Protein AF-A0A2V6H288-F1 (afdb_monomer_lite)

Radius of gyration: 24.72 Å; chains: 1; bounding box: 32×51×75 Å

Foldseek 3Di:
DKDWDFDPPPWTKIWIFDQDPPQGTQKIWIWTAGPVRHTPDIDIDGNPDRPDPDPDPDPDDDDDDFQKDWFKDLDDPDDGDQEAEQARFKIKIKIWGPAADAFKKKKKWKFFQDQDPVDDHRHTPDMDIDTARDRGRIDIDMDGADPSGDRFHKMKIFMDINNHTRDMDIHTYHD

Structure (mmCIF, N/CA/C/O backbone):
data_AF-A0A2V6H288-F1
#
_entry.id   AF-A0A2V6H288-F1
#
loop_
_atom_site.group_PDB
_atom_site.id
_atom_site.type_symbol
_atom_site.label_atom_id
_atom_site.label_alt_id
_atom_site.label_comp_id
_atom_site.label_asym_id
_atom_site.label_entity_id
_atom_site.label_seq_id
_atom_site.pdbx_PDB_ins_code
_atom_site.Cartn_x
_atom_site.Cartn_y
_atom_site.Cartn_z
_atom_site.occupancy
_atom_site.B_iso_or_equiv
_atom_site.auth_seq_id
_atom_site.auth_comp_id
_atom_site.auth_asym_id
_atom_site.auth_atom_id
_atom_site.pdbx_PDB_model_num
ATOM 1 N N . PHE A 1 1 ? -12.570 24.394 28.058 1.00 75.12 1 PHE A N 1
ATOM 2 C CA . PHE A 1 1 ? -12.377 23.487 29.213 1.00 75.12 1 PHE A CA 1
ATOM 3 C C . PHE A 1 1 ? -10.942 23.608 29.731 1.00 75.12 1 PHE A C 1
ATOM 5 O O . PHE A 1 1 ? -10.100 24.113 28.999 1.00 75.12 1 PHE A O 1
ATOM 12 N N . ARG A 1 2 ? -10.658 23.218 30.983 1.00 86.81 2 ARG A N 1
ATOM 13 C CA . ARG A 1 2 ? -9.331 23.342 31.622 1.00 86.81 2 ARG A CA 1
ATOM 14 C C . ARG A 1 2 ? -8.745 21.958 31.883 1.00 86.81 2 ARG A C 1
ATOM 16 O O . ARG A 1 2 ? -9.450 21.101 32.406 1.00 86.81 2 ARG A O 1
ATOM 23 N N . ILE A 1 3 ? -7.472 21.770 31.555 1.00 80.88 3 ILE A N 1
ATOM 24 C CA . ILE A 1 3 ? -6.685 20.597 31.946 1.00 80.88 3 ILE A CA 1
ATOM 25 C C . ILE A 1 3 ? -5.606 21.059 32.920 1.00 80.88 3 ILE A C 1
ATOM 27 O O . ILE A 1 3 ? -4.924 22.048 32.651 1.00 80.88 3 ILE A O 1
ATOM 31 N N . ARG A 1 4 ? -5.456 20.336 34.032 1.00 87.62 4 ARG A N 1
ATOM 32 C CA . ARG A 1 4 ? -4.372 20.535 34.994 1.00 87.62 4 ARG A CA 1
ATOM 33 C C . ARG A 1 4 ? -3.451 19.323 34.983 1.00 87.62 4 ARG A C 1
ATOM 35 O O . ARG A 1 4 ? -3.918 18.206 35.185 1.00 87.62 4 ARG A O 1
ATOM 42 N N . GLY A 1 5 ? -2.168 19.555 34.746 1.00 84.06 5 GLY A N 1
ATOM 43 C CA . GLY A 1 5 ? -1.100 18.581 34.941 1.00 84.06 5 GLY A CA 1
ATOM 44 C C . GLY A 1 5 ? -0.279 18.946 36.171 1.00 84.06 5 GLY A C 1
ATOM 45 O O . GLY A 1 5 ? 0.023 20.119 36.387 1.00 84.06 5 GLY A O 1
ATOM 46 N N . GLU A 1 6 ? 0.089 17.951 36.970 1.00 88.75 6 GLU A N 1
ATOM 47 C CA . GLU A 1 6 ? 0.994 18.122 38.105 1.00 88.75 6 GLU A CA 1
ATOM 48 C C . GLU A 1 6 ? 2.172 17.156 37.953 1.00 88.75 6 GLU A C 1
ATOM 50 O O . GLU A 1 6 ? 1.989 15.976 37.659 1.00 88.75 6 GLU A O 1
ATOM 55 N N . GLN A 1 7 ? 3.384 17.668 38.144 1.00 78.12 7 GLN A N 1
ATOM 56 C CA . GLN A 1 7 ? 4.624 16.907 38.201 1.00 78.12 7 GLN A CA 1
ATOM 57 C C . GLN A 1 7 ? 5.272 17.182 39.556 1.00 78.12 7 GLN A C 1
ATOM 59 O O . GLN A 1 7 ? 5.401 18.330 39.964 1.00 78.12 7 GLN A O 1
ATOM 64 N N . THR A 1 8 ? 5.656 16.137 40.282 1.00 74.75 8 THR A N 1
ATOM 65 C CA . THR A 1 8 ? 6.182 16.257 41.654 1.00 74.75 8 THR A CA 1
ATOM 66 C C . THR A 1 8 ? 7.680 15.986 41.758 1.00 74.75 8 THR A C 1
ATOM 68 O O . THR A 1 8 ? 8.273 16.282 42.790 1.00 74.75 8 THR A O 1
ATOM 71 N N . THR A 1 9 ? 8.306 15.454 40.704 1.00 63.12 9 THR A N 1
ATOM 72 C CA . THR A 1 9 ? 9.745 15.160 40.646 1.00 63.12 9 THR A CA 1
ATOM 73 C C . THR A 1 9 ? 10.328 15.564 39.283 1.00 63.12 9 THR A C 1
ATOM 75 O O . THR A 1 9 ? 9.637 15.437 38.271 1.00 63.12 9 THR A O 1
ATOM 78 N N . PRO A 1 10 ? 11.571 16.083 39.209 1.00 55.62 10 PRO A N 1
ATOM 79 C CA . PRO A 1 10 ? 12.469 16.417 40.322 1.00 55.62 10 PRO A CA 1
ATOM 80 C C . PRO A 1 10 ? 12.095 17.709 41.080 1.00 55.62 10 PRO A C 1
ATOM 82 O O . PRO A 1 10 ? 12.519 17.860 42.217 1.00 55.62 10 PRO A O 1
ATOM 85 N N . ASN A 1 11 ? 11.267 18.592 40.506 1.00 68.31 11 ASN A N 1
ATOM 86 C CA . ASN A 1 11 ? 10.695 19.775 41.170 1.00 68.31 11 ASN A CA 1
ATOM 87 C C . ASN A 1 11 ? 9.167 19.756 41.053 1.00 68.31 11 ASN A C 1
ATOM 89 O O . ASN A 1 11 ? 8.630 19.187 40.097 1.00 68.31 11 ASN A O 1
ATOM 93 N N . ARG A 1 12 ? 8.467 20.395 42.000 1.00 77.12 12 ARG A N 1
ATOM 94 C CA . ARG A 1 12 ? 7.004 20.473 41.972 1.00 77.12 12 ARG A CA 1
ATOM 95 C C . ARG A 1 12 ? 6.571 21.504 40.935 1.00 77.12 12 ARG A C 1
ATOM 97 O O . ARG A 1 12 ? 6.828 22.693 41.075 1.00 77.12 12 ARG A O 1
ATOM 104 N N . MET A 1 13 ? 5.909 21.047 39.886 1.00 83.75 13 MET A N 1
ATOM 105 C CA . MET A 1 13 ? 5.455 21.857 38.766 1.00 83.75 13 MET A CA 1
ATOM 106 C C . MET A 1 13 ? 3.972 21.601 38.520 1.00 83.75 13 MET A C 1
ATOM 108 O O . MET A 1 13 ? 3.531 20.455 38.458 1.00 83.75 13 MET A O 1
ATOM 112 N N . THR A 1 14 ? 3.196 22.664 38.346 1.00 87.06 14 THR A N 1
ATOM 113 C CA . THR A 1 14 ? 1.798 22.574 37.915 1.00 87.06 14 THR A CA 1
ATOM 114 C C . THR A 1 14 ? 1.618 23.322 36.606 1.00 87.06 14 THR A C 1
ATOM 116 O O . THR A 1 14 ? 2.027 24.480 36.497 1.00 87.06 14 THR A O 1
ATOM 119 N N . ILE A 1 15 ? 0.983 22.674 35.635 1.00 85.81 15 ILE A N 1
ATOM 120 C CA . ILE A 1 15 ? 0.664 23.236 34.324 1.00 85.81 15 ILE A CA 1
ATOM 121 C C . ILE A 1 15 ? -0.853 23.280 34.199 1.00 85.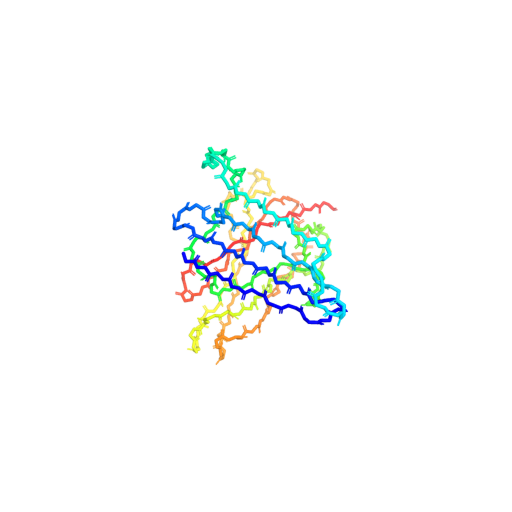81 15 ILE A C 1
ATOM 123 O O . ILE A 1 15 ? -1.515 22.242 34.162 1.00 85.81 15 ILE A O 1
ATOM 127 N N . ASP A 1 16 ? -1.406 24.481 34.125 1.00 86.69 16 ASP A N 1
ATOM 128 C CA . ASP A 1 16 ? -2.822 24.712 33.885 1.00 86.69 16 ASP A CA 1
ATOM 129 C C . ASP A 1 16 ? -3.025 25.232 32.465 1.00 86.69 16 ASP A C 1
ATOM 131 O O . ASP A 1 16 ? -2.483 26.266 32.081 1.00 86.69 16 ASP A O 1
ATOM 135 N N . ARG A 1 17 ? -3.832 24.518 31.681 1.00 88.38 17 ARG A N 1
ATOM 136 C CA . ARG A 1 17 ? -4.061 24.822 30.271 1.00 88.38 17 ARG A CA 1
ATOM 137 C C . ARG A 1 17 ? -5.544 24.976 29.985 1.00 88.38 17 ARG A C 1
ATOM 139 O O . ARG A 1 17 ? -6.334 24.058 30.221 1.00 88.38 17 ARG A O 1
ATOM 146 N N . TRP A 1 18 ? -5.927 26.135 29.463 1.00 86.81 18 TRP A N 1
ATOM 147 C CA . TRP A 1 18 ? -7.302 26.449 29.094 1.00 86.81 18 TRP A CA 1
ATOM 148 C C . TRP A 1 18 ? -7.484 26.323 27.591 1.00 86.81 18 TRP A C 1
ATOM 150 O O . TRP A 1 18 ? -6.697 26.853 26.809 1.00 86.81 18 TRP A O 1
ATOM 160 N N . PHE A 1 19 ? -8.563 25.649 27.210 1.00 83.38 19 PHE A N 1
ATOM 161 C CA . PHE A 1 19 ? -8.929 25.388 25.828 1.00 83.38 19 PHE A CA 1
ATOM 162 C C . PHE A 1 19 ? -10.255 26.047 25.466 1.00 83.38 19 PHE A C 1
ATOM 164 O O . PHE A 1 19 ? -11.239 25.903 26.205 1.00 83.38 19 PHE A O 1
ATOM 171 N N . ALA A 1 20 ? -10.300 26.678 24.296 1.00 76.81 20 ALA A N 1
ATOM 172 C CA . ALA A 1 20 ? -11.533 27.102 23.643 1.00 76.81 20 ALA A CA 1
ATOM 173 C C . ALA A 1 20 ? -11.815 26.208 22.417 1.00 76.81 20 ALA A C 1
ATOM 175 O O . ALA A 1 20 ? -10.891 25.929 21.642 1.00 76.81 20 ALA A O 1
ATOM 176 N N . PRO A 1 21 ? -13.062 25.732 22.227 1.00 62.72 21 PRO A N 1
ATOM 177 C CA . PRO A 1 21 ? -13.451 24.998 21.023 1.00 62.72 21 PRO A CA 1
ATOM 178 C C . PRO A 1 21 ? -13.101 25.780 19.750 1.00 62.72 21 PRO A C 1
ATOM 180 O O . PRO A 1 21 ? -13.308 26.987 19.693 1.00 62.72 21 PRO A O 1
ATOM 183 N N . GLY A 1 22 ? -12.540 25.103 18.746 1.00 66.69 22 GLY A N 1
ATOM 184 C CA . GLY A 1 22 ? -12.147 25.720 17.471 1.00 66.69 22 GLY A CA 1
ATOM 185 C C . GLY A 1 22 ? -10.847 26.539 17.488 1.00 66.69 22 GLY A C 1
ATOM 186 O O . GLY A 1 22 ? -10.321 26.820 16.418 1.00 66.69 22 GLY A O 1
ATOM 187 N N . VAL A 1 23 ? -10.291 26.870 18.661 1.00 73.88 23 VAL A N 1
ATOM 188 C CA . VAL A 1 23 ? -9.052 27.670 18.792 1.00 73.88 23 VAL A CA 1
ATOM 189 C C . VAL A 1 23 ? -7.896 26.849 19.371 1.00 73.88 23 VAL A C 1
ATOM 191 O O . VAL A 1 23 ? -6.751 27.000 18.955 1.00 73.88 23 VAL A O 1
ATOM 194 N N . GLY A 1 24 ? -8.178 25.938 20.307 1.00 80.31 24 GLY A N 1
ATOM 195 C CA . GLY A 1 24 ? -7.144 25.196 21.029 1.00 80.31 24 GLY A CA 1
ATOM 196 C C . GLY A 1 24 ? -6.755 25.907 22.321 1.00 80.31 24 GLY A C 1
ATOM 197 O O . GLY A 1 24 ? -7.638 26.332 23.065 1.00 80.31 24 GLY A O 1
ATOM 198 N N . ILE A 1 25 ? -5.459 25.983 22.629 1.00 78.38 25 ILE A N 1
ATOM 199 C CA . ILE A 1 25 ? -4.965 26.563 23.886 1.00 78.38 25 ILE A CA 1
ATOM 200 C C . ILE A 1 25 ? -5.096 28.083 23.822 1.00 78.38 25 ILE A C 1
ATOM 202 O O . ILE A 1 25 ? -4.474 28.723 22.983 1.00 78.38 25 ILE A O 1
ATOM 206 N N . VAL A 1 26 ? -5.877 28.653 24.733 1.00 83.25 26 VAL A N 1
ATOM 207 C CA . VAL A 1 26 ? -6.057 30.108 24.852 1.00 83.25 26 VAL A CA 1
ATOM 208 C C . VAL A 1 26 ? -5.280 30.698 26.024 1.00 83.25 26 VAL A C 1
ATOM 210 O O . VAL A 1 26 ? -5.034 31.899 26.065 1.00 83.25 26 VAL A O 1
ATOM 213 N N . LYS A 1 27 ? -4.885 29.855 26.982 1.00 85.31 27 LYS A N 1
ATOM 214 C CA . LYS A 1 27 ? -4.055 30.243 28.119 1.00 85.31 27 LYS A CA 1
ATOM 215 C C . LYS A 1 27 ? -3.279 29.046 28.648 1.00 85.31 27 LYS A C 1
ATOM 217 O O . LYS A 1 27 ? -3.824 27.943 28.734 1.00 85.31 27 LYS A O 1
ATOM 222 N N . ASP A 1 28 ? -2.037 29.287 29.034 1.00 84.19 28 ASP A N 1
ATOM 223 C CA . ASP A 1 28 ? -1.160 28.334 29.703 1.00 84.19 28 ASP A CA 1
ATOM 224 C C . ASP A 1 28 ? -0.509 29.019 30.906 1.00 84.19 28 ASP A C 1
ATOM 226 O O . ASP A 1 28 ? 0.086 30.089 30.781 1.00 84.19 28 ASP A O 1
ATOM 230 N N . VAL A 1 29 ? -0.663 28.427 32.087 1.00 87.88 29 VAL A N 1
ATOM 231 C CA . VAL A 1 29 ? -0.003 28.877 33.308 1.00 87.88 29 VAL A CA 1
ATOM 232 C C . VAL A 1 29 ? 0.848 27.736 33.828 1.00 87.88 29 VAL A C 1
ATOM 234 O O . VAL A 1 29 ? 0.339 26.735 34.329 1.00 87.88 29 VAL A O 1
ATOM 237 N N . THR A 1 30 ? 2.156 27.934 33.770 1.00 85.31 30 THR A N 1
ATOM 238 C CA . THR A 1 30 ? 3.144 27.023 34.329 1.00 85.31 30 THR A CA 1
ATOM 239 C C . THR A 1 30 ? 3.684 27.613 35.624 1.00 85.31 30 THR A C 1
ATOM 241 O O . THR A 1 30 ? 4.189 28.734 35.643 1.00 85.31 30 THR A O 1
ATOM 244 N N . THR A 1 31 ? 3.571 26.863 36.716 1.00 87.75 31 THR A N 1
ATOM 245 C CA . THR A 1 31 ? 4.064 27.247 38.045 1.00 87.75 31 THR A CA 1
ATOM 246 C C . THR A 1 31 ? 5.073 26.209 38.506 1.00 87.75 31 THR A C 1
ATOM 248 O O . THR A 1 31 ? 4.752 25.026 38.530 1.00 87.75 31 THR A O 1
ATOM 251 N N . MET A 1 32 ? 6.275 26.641 38.871 1.00 83.31 32 MET A N 1
ATOM 252 C CA . MET A 1 32 ? 7.319 25.804 39.454 1.00 83.31 32 MET A CA 1
ATOM 253 C C . MET A 1 32 ? 7.570 26.228 40.894 1.00 83.31 32 MET A C 1
ATOM 255 O O . MET A 1 32 ? 7.703 27.418 41.182 1.00 83.31 32 MET A O 1
ATOM 259 N N . GLN A 1 33 ? 7.660 25.245 41.776 1.00 81.94 33 GLN A N 1
ATOM 260 C CA . GLN A 1 33 ? 7.951 25.401 43.190 1.00 81.94 33 GLN A CA 1
ATOM 261 C C . GLN A 1 33 ? 9.191 24.585 43.559 1.00 81.94 33 GLN A C 1
ATOM 263 O O . GLN A 1 33 ? 9.466 23.543 42.954 1.00 81.94 33 GLN A O 1
ATOM 268 N N . ASP A 1 34 ? 9.939 25.068 44.545 1.00 75.69 34 ASP A N 1
ATOM 269 C CA . ASP A 1 34 ? 11.067 24.338 45.110 1.00 75.69 34 ASP A CA 1
ATOM 270 C C . ASP A 1 34 ? 10.601 23.191 46.026 1.00 75.69 34 ASP A C 1
ATOM 272 O O . ASP A 1 34 ? 9.405 22.951 46.220 1.00 75.69 34 ASP A O 1
ATOM 276 N N . ALA A 1 35 ? 11.556 22.462 46.607 1.00 69.81 35 ALA A N 1
ATOM 277 C CA . ALA A 1 35 ? 11.267 21.350 47.512 1.00 69.81 35 ALA A CA 1
ATOM 278 C C . ALA A 1 35 ? 10.540 21.769 48.810 1.00 69.81 35 ALA A C 1
ATOM 280 O O . ALA A 1 35 ? 9.946 20.917 49.469 1.00 69.81 35 ALA A O 1
ATOM 281 N N . LYS A 1 36 ? 10.575 23.056 49.183 1.00 76.06 36 LYS A N 1
ATOM 282 C CA . LYS A 1 36 ? 9.884 23.620 50.354 1.00 76.06 36 LYS A CA 1
ATOM 283 C C . LYS A 1 36 ? 8.478 24.126 50.013 1.00 76.06 36 LYS A C 1
ATOM 285 O O . LYS A 1 36 ? 7.688 24.370 50.920 1.00 76.06 36 LYS A O 1
ATOM 290 N N . GLY A 1 37 ? 8.142 24.205 48.723 1.00 69.56 37 GLY A N 1
ATOM 291 C CA . GLY A 1 37 ? 6.870 24.716 48.216 1.00 69.56 37 GLY A CA 1
ATOM 292 C C . GLY A 1 37 ? 6.903 26.202 47.855 1.00 69.56 37 GLY A C 1
ATOM 293 O O . GLY A 1 37 ? 5.867 26.739 47.450 1.00 69.56 37 GLY A O 1
ATOM 294 N N . ASP A 1 38 ? 8.065 26.851 47.952 1.00 78.44 38 ASP A N 1
ATOM 295 C CA . ASP A 1 38 ? 8.235 28.255 47.598 1.00 78.44 38 ASP A CA 1
ATOM 296 C C . ASP A 1 38 ? 8.208 28.422 46.076 1.00 78.44 38 ASP A C 1
ATOM 298 O O . ASP A 1 38 ? 8.705 27.585 45.319 1.00 78.44 38 ASP A O 1
ATOM 302 N N . LEU A 1 39 ? 7.584 29.504 45.605 1.00 82.06 39 LEU A N 1
ATOM 303 C CA . LEU A 1 39 ? 7.435 29.777 44.178 1.00 82.06 39 LEU A CA 1
ATOM 304 C C . LEU A 1 39 ? 8.793 30.129 43.557 1.00 82.06 39 LEU A C 1
ATOM 306 O O . LEU A 1 39 ? 9.324 31.207 43.803 1.00 82.06 39 LEU A O 1
ATOM 310 N N . LEU A 1 40 ? 9.304 29.262 42.683 1.00 82.44 40 LEU A N 1
ATOM 311 C CA . LEU A 1 40 ? 10.516 29.533 41.909 1.00 82.44 40 LEU A CA 1
ATOM 312 C C . LEU A 1 40 ? 10.215 30.373 40.674 1.00 82.44 40 LEU A C 1
ATOM 314 O O . LEU A 1 40 ? 10.914 31.337 40.375 1.00 82.44 40 LEU A O 1
ATOM 318 N N . GLN A 1 41 ? 9.184 29.987 39.924 1.00 76.31 41 GLN A N 1
ATOM 319 C CA . GLN A 1 41 ? 8.859 30.647 38.669 1.00 76.31 41 GLN A CA 1
ATOM 320 C C . GLN A 1 41 ? 7.392 30.448 38.318 1.00 76.31 41 GLN A C 1
ATOM 322 O O . GLN A 1 41 ? 6.849 29.350 38.440 1.00 76.31 41 GLN A O 1
ATOM 327 N N . ARG A 1 42 ? 6.759 31.506 37.814 1.00 86.38 42 ARG A N 1
ATOM 328 C CA . ARG A 1 42 ? 5.440 31.424 37.196 1.00 86.38 42 ARG A CA 1
ATOM 329 C C . ARG A 1 42 ? 5.482 32.066 35.821 1.00 86.38 42 ARG A C 1
ATOM 331 O O . ARG A 1 42 ? 5.807 33.242 35.699 1.00 86.38 42 ARG A O 1
ATOM 338 N N . ILE A 1 43 ? 5.130 31.293 34.805 1.00 79.69 43 ILE A N 1
ATOM 339 C CA . ILE A 1 43 ? 5.008 31.747 33.422 1.00 79.69 43 ILE A CA 1
ATOM 340 C C . ILE A 1 43 ? 3.525 31.694 33.065 1.00 79.69 43 ILE A C 1
ATOM 342 O O . ILE A 1 43 ? 2.891 30.651 33.217 1.00 79.69 43 ILE A O 1
ATOM 346 N N . SER A 1 44 ? 2.970 32.823 32.626 1.00 85.62 44 SER A N 1
ATOM 347 C CA . SER A 1 44 ? 1.598 32.918 32.123 1.00 85.62 44 SER A CA 1
ATOM 348 C C . SER A 1 44 ? 1.647 33.355 30.669 1.00 85.62 44 SER A C 1
ATOM 350 O O . SER A 1 44 ? 2.122 34.447 30.369 1.00 85.62 44 SER A O 1
ATOM 352 N N . LEU A 1 45 ? 1.159 32.499 29.783 1.00 72.81 45 LEU A N 1
ATOM 353 C CA . LEU A 1 45 ? 1.007 32.771 28.363 1.00 72.81 45 LEU A CA 1
ATOM 354 C C . LEU A 1 45 ? -0.485 32.861 28.071 1.00 72.81 45 LEU A C 1
ATOM 356 O O . LEU A 1 45 ? -1.231 31.921 28.343 1.00 72.81 45 LEU A O 1
ATOM 360 N N . GLU A 1 46 ? -0.923 33.992 27.535 1.00 84.44 46 GLU A N 1
ATOM 361 C CA . GLU A 1 46 ? -2.305 34.205 27.114 1.00 84.44 46 GLU A CA 1
ATOM 362 C C . GLU A 1 46 ? -2.331 34.500 25.622 1.00 84.44 46 GLU A C 1
ATOM 364 O O . GLU A 1 46 ? -1.462 35.190 25.090 1.00 84.44 46 GLU A O 1
ATOM 369 N N . LEU A 1 47 ? -3.322 33.937 24.943 1.00 74.12 47 LEU A N 1
ATOM 370 C CA . LEU A 1 47 ? -3.549 34.184 23.535 1.00 74.12 47 LEU A CA 1
ATOM 371 C C . LEU A 1 47 ? -4.196 35.565 23.379 1.00 74.12 47 LEU A C 1
ATOM 373 O O . LEU A 1 47 ? -5.405 35.709 23.546 1.00 74.12 47 LEU A O 1
ATOM 377 N N . THR A 1 48 ? -3.382 36.577 23.086 1.00 70.25 48 THR A N 1
ATOM 378 C CA . THR A 1 48 ? -3.826 37.975 22.966 1.00 70.25 48 THR A CA 1
ATOM 379 C C . THR A 1 48 ? -4.665 38.222 21.711 1.00 70.25 48 THR A C 1
ATOM 381 O O . THR A 1 48 ? -5.556 39.064 21.717 1.00 70.25 48 THR A O 1
ATOM 384 N N . GLU A 1 49 ? -4.418 37.457 20.646 1.00 66.75 49 GLU A N 1
ATOM 385 C CA . GLU A 1 49 ? -5.193 37.480 19.406 1.00 66.75 49 GLU A CA 1
ATOM 386 C C . GLU A 1 49 ? -5.443 36.047 18.934 1.00 66.75 49 GLU A C 1
ATOM 388 O O . GLU A 1 49 ? -4.541 35.207 18.977 1.00 66.75 49 GLU A O 1
ATOM 393 N N . VAL A 1 50 ? -6.662 35.755 18.465 1.00 56.94 50 VAL A N 1
ATOM 394 C CA . VAL A 1 50 ? -6.944 34.474 17.803 1.00 56.94 50 VAL A CA 1
ATOM 395 C C . VAL A 1 50 ? -5.988 34.352 16.613 1.00 56.94 50 VAL A C 1
ATOM 397 O O . VAL A 1 50 ? -5.938 35.288 15.808 1.00 56.94 50 VAL A O 1
ATOM 400 N N . PRO A 1 51 ? -5.231 33.245 16.472 1.00 53.22 51 PRO A N 1
ATOM 401 C CA . PRO A 1 51 ? -4.313 33.083 15.363 1.00 53.22 51 PRO A CA 1
ATOM 402 C C . PRO A 1 51 ? -5.103 33.259 14.077 1.00 53.22 51 PRO A C 1
ATOM 404 O O . PRO A 1 51 ? -6.058 32.521 13.821 1.00 53.22 51 PRO A O 1
ATOM 407 N N . LYS A 1 52 ? -4.723 34.255 13.275 1.00 50.91 52 LYS A N 1
ATOM 408 C CA . LYS A 1 52 ? -5.230 34.352 11.911 1.00 50.91 52 LYS A CA 1
ATOM 409 C C . LYS A 1 52 ? -4.884 33.021 11.239 1.00 50.91 52 LYS A C 1
ATOM 411 O O . LYS A 1 52 ? -3.742 32.578 11.396 1.00 50.91 52 LYS A O 1
ATOM 416 N N . PRO A 1 53 ? -5.830 32.352 10.561 1.00 44.22 53 PRO A N 1
ATOM 417 C CA . PRO A 1 53 ? -5.526 31.138 9.827 1.00 44.22 53 PRO A CA 1
ATOM 418 C C . PRO A 1 53 ? -4.520 31.495 8.733 1.00 44.22 53 PRO A C 1
ATOM 420 O O . PRO A 1 53 ? -4.881 31.955 7.657 1.00 44.22 53 PRO A O 1
ATOM 423 N N . VAL A 1 54 ? -3.235 31.339 9.038 1.00 44.69 54 VAL A N 1
ATOM 424 C CA . VAL A 1 54 ? -2.202 31.218 8.021 1.00 44.69 54 VAL A CA 1
ATOM 425 C C . VAL A 1 54 ? -2.514 29.898 7.341 1.00 44.69 54 VAL A C 1
ATOM 427 O O . VAL A 1 54 ? -2.670 28.890 8.040 1.00 44.69 54 VAL A O 1
ATOM 430 N N . GLU A 1 55 ? -2.677 29.907 6.019 1.00 42.75 55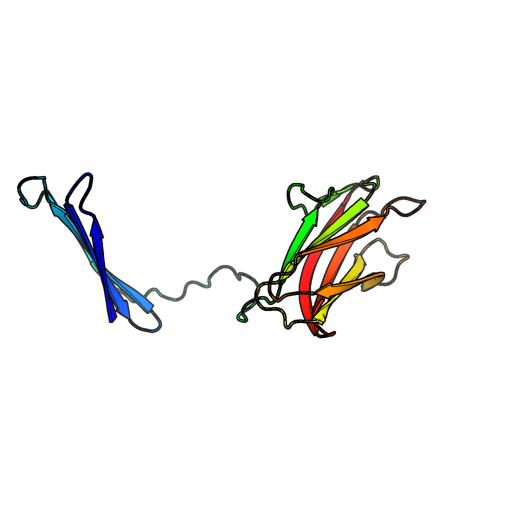 GLU A N 1
ATOM 431 C CA . GLU A 1 55 ? -2.833 28.680 5.245 1.00 42.75 55 GLU A CA 1
ATOM 432 C C . GLU A 1 55 ? -1.716 27.722 5.653 1.00 42.75 55 GLU A C 1
ATOM 434 O O . GLU A 1 55 ? -0.529 27.931 5.392 1.00 42.75 55 GLU A O 1
ATOM 439 N N . ARG A 1 56 ? -2.104 26.696 6.411 1.00 34.06 56 ARG A N 1
ATOM 440 C CA . ARG A 1 56 ? -1.226 25.592 6.759 1.00 34.06 56 ARG A CA 1
ATOM 441 C C . ARG A 1 56 ? -0.771 25.013 5.421 1.00 34.06 56 ARG A C 1
ATOM 443 O O . ARG A 1 56 ? -1.661 24.716 4.622 1.00 34.06 56 ARG A O 1
ATOM 450 N N . PRO A 1 57 ? 0.540 24.825 5.170 1.00 38.25 57 PRO A N 1
ATOM 451 C CA . PRO A 1 57 ? 0.972 24.128 3.966 1.00 38.25 57 PRO A CA 1
ATOM 452 C C . PRO A 1 57 ? 0.165 22.836 3.874 1.00 38.25 57 PRO A C 1
ATOM 454 O O . PRO A 1 57 ? 0.094 22.097 4.860 1.00 38.25 57 PRO A O 1
ATOM 457 N N . GLU A 1 58 ? -0.539 22.652 2.757 1.00 37.66 58 GLU A N 1
ATOM 458 C CA . GLU A 1 58 ? -1.545 21.609 2.591 1.00 37.66 58 GLU A CA 1
ATOM 459 C C . GLU A 1 58 ? -0.949 20.238 2.928 1.00 37.66 58 GLU A C 1
ATOM 461 O O . GLU A 1 58 ? -0.289 19.589 2.115 1.00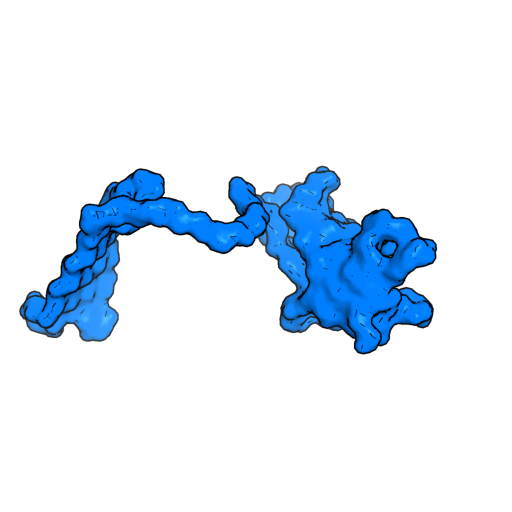 37.66 58 GLU A O 1
ATOM 466 N N . VAL A 1 59 ? -1.192 19.758 4.149 1.00 37.72 59 VAL A N 1
ATOM 467 C CA . VAL A 1 59 ? -1.007 18.348 4.466 1.00 37.72 59 VAL A CA 1
ATOM 468 C C . VAL A 1 59 ? -2.194 17.653 3.828 1.00 37.72 59 VAL A C 1
ATOM 470 O O . VAL A 1 59 ? -3.298 17.666 4.374 1.00 37.72 59 VAL A O 1
ATOM 473 N N . LYS A 1 60 ? -1.972 17.100 2.635 1.00 35.97 60 LYS A N 1
ATOM 474 C CA . LYS A 1 60 ? -2.954 16.295 1.913 1.00 35.97 60 LYS A CA 1
ATOM 475 C C . LYS A 1 60 ? -3.542 15.223 2.846 1.00 35.97 60 LYS A C 1
ATOM 477 O O . LYS A 1 60 ? -2.862 14.272 3.216 1.00 35.97 60 LYS A O 1
ATOM 482 N N . SER A 1 61 ? -4.807 15.446 3.216 1.00 43.00 61 SER A N 1
ATOM 483 C CA . SER A 1 61 ? -5.906 14.484 3.416 1.00 43.00 61 SER A CA 1
ATOM 484 C C . SER A 1 61 ? -5.632 13.176 4.185 1.00 43.00 61 SER A C 1
ATOM 486 O O . SER A 1 61 ? -4.964 12.281 3.679 1.00 43.00 61 SER A O 1
ATOM 488 N N . ASN A 1 62 ? -6.307 12.966 5.327 1.00 40.34 62 ASN A N 1
ATOM 489 C CA . ASN A 1 62 ? -7.626 12.299 5.346 1.00 40.34 62 ASN A CA 1
ATOM 490 C C . ASN A 1 62 ? -8.217 12.255 6.779 1.00 40.34 62 ASN A C 1
ATOM 492 O O . ASN A 1 62 ? -7.598 11.733 7.704 1.00 40.34 62 ASN A O 1
ATOM 496 N N . THR A 1 63 ? -9.429 12.783 6.958 1.00 42.97 63 THR A N 1
ATOM 497 C CA . THR A 1 63 ? -10.133 12.948 8.251 1.00 42.97 63 THR A CA 1
ATOM 498 C C . THR A 1 63 ? -11.054 11.754 8.557 1.00 42.97 63 THR A C 1
ATOM 500 O O . THR A 1 63 ? -12.187 11.910 9.001 1.00 42.97 63 THR A O 1
ATOM 503 N N . ALA A 1 64 ? -10.562 10.535 8.335 1.00 52.25 64 ALA A N 1
ATOM 504 C CA . ALA A 1 64 ? -11.159 9.295 8.827 1.00 52.25 64 ALA A CA 1
ATOM 505 C C . ALA A 1 64 ? -10.054 8.460 9.495 1.00 52.25 64 ALA A C 1
ATOM 507 O O . ALA A 1 64 ? -8.936 8.426 8.975 1.00 52.25 64 ALA A O 1
ATOM 508 N N . PRO A 1 65 ? -10.306 7.798 10.641 1.00 61.59 65 PRO A N 1
ATOM 509 C CA . PRO A 1 65 ? -9.309 6.913 11.235 1.00 61.59 65 PRO A CA 1
ATOM 510 C C . PRO A 1 65 ? -8.956 5.813 10.225 1.00 61.59 65 PRO A C 1
ATOM 512 O O . PRO A 1 65 ? -9.829 5.053 9.803 1.00 61.59 65 PRO A O 1
ATOM 515 N N . LYS A 1 66 ? -7.685 5.755 9.810 1.00 72.56 66 LYS A N 1
ATOM 516 C CA . LYS A 1 66 ? -7.218 4.803 8.797 1.00 72.56 66 LYS A CA 1
ATOM 517 C C . LYS A 1 66 ? -7.458 3.366 9.277 1.00 72.56 66 LYS A C 1
ATOM 519 O O . LYS A 1 66 ? -7.074 3.002 10.383 1.00 72.56 66 LYS A O 1
ATOM 524 N N . GLN A 1 67 ? -8.089 2.531 8.448 1.00 87.44 67 GLN A N 1
ATOM 525 C CA . GLN A 1 67 ? -8.304 1.111 8.780 1.00 87.44 67 GLN A CA 1
ATOM 526 C C . GLN A 1 67 ? -6.995 0.309 8.768 1.00 87.44 67 GLN A C 1
ATOM 528 O O . GLN A 1 67 ? -6.870 -0.688 9.487 1.00 87.44 67 GLN A O 1
ATOM 533 N N . LEU A 1 68 ? -6.023 0.770 7.975 1.00 90.75 68 LEU A N 1
ATOM 534 C CA . LEU A 1 68 ? -4.698 0.189 7.829 1.00 90.75 68 LEU A CA 1
ATOM 535 C C . LEU A 1 68 ? -3.613 1.237 8.095 1.00 90.75 68 LEU A C 1
ATOM 537 O O . LEU A 1 68 ? -3.728 2.386 7.677 1.00 90.75 68 LEU A O 1
ATOM 541 N N . ALA A 1 69 ? -2.523 0.810 8.724 1.00 92.38 69 ALA A N 1
ATOM 542 C CA . ALA A 1 69 ? -1.218 1.434 8.559 1.00 92.38 69 ALA A CA 1
ATOM 543 C C . ALA A 1 69 ? -0.447 0.656 7.488 1.00 92.38 69 ALA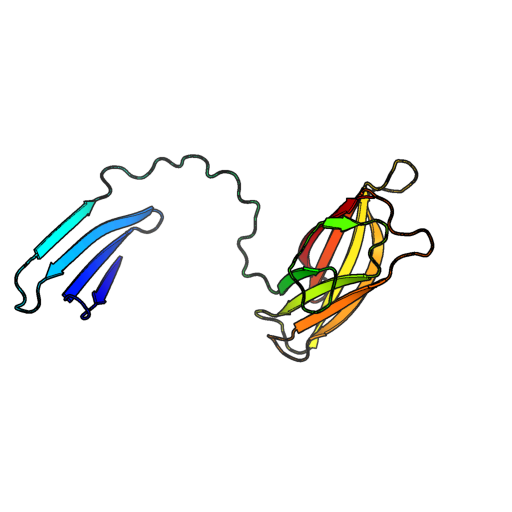 A C 1
ATOM 545 O O . ALA A 1 69 ? -0.333 -0.568 7.587 1.00 92.38 69 ALA A O 1
ATOM 546 N N . VAL A 1 70 ? 0.071 1.348 6.473 1.00 94.75 70 VAL A N 1
ATOM 547 C CA . VAL A 1 70 ? 0.726 0.724 5.314 1.00 94.75 70 VAL A CA 1
ATOM 548 C C . VAL A 1 70 ? 2.127 1.279 5.090 1.00 94.75 70 VAL A C 1
ATOM 550 O O . VAL A 1 70 ? 2.419 2.429 5.415 1.00 94.75 70 VAL A O 1
ATOM 553 N N . SER A 1 71 ? 3.021 0.450 4.555 1.00 96.19 71 SER A N 1
ATOM 554 C CA . SER A 1 71 ? 4.352 0.880 4.122 1.00 96.19 71 SER A CA 1
ATOM 555 C C . SER A 1 71 ? 4.936 -0.066 3.081 1.00 96.19 71 SER A C 1
ATOM 557 O O . SER A 1 71 ? 4.604 -1.250 3.058 1.00 96.19 71 SER A O 1
ATOM 559 N N . LEU A 1 72 ? 5.862 0.444 2.273 1.00 96.06 72 LEU A N 1
ATOM 560 C CA . LEU A 1 72 ? 6.640 -0.360 1.335 1.00 96.06 72 LEU A CA 1
ATOM 561 C C . LEU A 1 72 ? 8.060 -0.577 1.871 1.00 96.06 72 LEU A C 1
ATOM 563 O O . LEU A 1 72 ? 8.563 0.245 2.641 1.00 96.06 72 LEU A O 1
ATOM 567 N N . ALA A 1 73 ? 8.695 -1.690 1.511 1.00 94.31 73 ALA A N 1
ATOM 568 C CA . ALA A 1 73 ? 10.073 -1.996 1.892 1.00 94.31 73 ALA A CA 1
ATOM 569 C C . ALA A 1 73 ? 10.760 -2.939 0.897 1.00 94.31 73 ALA A C 1
ATOM 571 O O . ALA A 1 73 ? 10.105 -3.604 0.098 1.00 94.31 73 ALA A O 1
ATOM 572 N N . LYS A 1 74 ? 12.094 -2.994 0.975 1.00 93.88 74 LYS A N 1
ATOM 573 C CA . LYS A 1 74 ? 12.946 -3.916 0.197 1.00 93.88 74 LYS A CA 1
ATOM 574 C C . LYS A 1 74 ? 13.091 -5.290 0.850 1.00 93.88 74 LYS A C 1
ATOM 576 O O . LYS A 1 74 ? 13.609 -6.213 0.239 1.00 93.88 74 LYS A O 1
ATOM 581 N N . ASP A 1 75 ? 12.661 -5.405 2.100 1.00 88.25 75 ASP A N 1
ATOM 582 C CA . ASP A 1 75 ? 12.674 -6.640 2.861 1.00 88.25 75 ASP A CA 1
ATOM 583 C C . ASP A 1 75 ? 11.481 -6.666 3.830 1.00 88.25 75 ASP A C 1
ATOM 585 O O . ASP A 1 75 ? 10.862 -5.636 4.134 1.00 88.25 75 ASP A O 1
ATOM 589 N N . ARG A 1 76 ? 11.153 -7.858 4.332 1.00 81.88 76 ARG A N 1
ATOM 590 C CA . ARG A 1 76 ? 9.958 -8.094 5.150 1.00 81.88 76 ARG A CA 1
ATOM 591 C C . ARG A 1 76 ? 9.908 -7.251 6.431 1.00 81.88 76 ARG A C 1
ATOM 593 O O . ARG A 1 76 ? 8.820 -6.838 6.840 1.00 81.88 76 ARG A O 1
ATOM 600 N N . PHE A 1 77 ? 11.049 -6.977 7.062 1.00 83.50 77 PHE A N 1
ATOM 601 C CA . PHE A 1 77 ? 11.141 -6.332 8.383 1.00 83.50 77 PHE A CA 1
ATOM 602 C C . PHE A 1 77 ? 11.925 -5.011 8.369 1.00 83.50 77 PHE A C 1
ATOM 604 O O . PHE A 1 77 ? 12.201 -4.430 9.416 1.00 83.50 77 PHE A O 1
ATOM 611 N N . GLY A 1 78 ? 12.243 -4.517 7.180 1.00 83.62 78 GLY A N 1
ATOM 612 C CA . GLY A 1 78 ? 13.201 -3.454 6.963 1.00 83.62 78 GLY A CA 1
ATOM 613 C C . GLY A 1 78 ? 12.647 -2.073 7.188 1.00 83.62 78 GLY A C 1
ATOM 614 O O . GLY A 1 78 ? 11.470 -1.857 7.499 1.00 83.62 78 GLY A O 1
ATOM 615 N N . LYS A 1 79 ? 13.506 -1.087 6.956 1.00 93.56 79 LYS A N 1
ATOM 616 C CA . LYS A 1 79 ? 13.079 0.308 6.996 1.00 93.56 79 LYS A CA 1
ATOM 617 C C . LYS A 1 79 ? 12.075 0.575 5.866 1.00 93.56 79 LYS A C 1
ATOM 619 O O . LYS A 1 79 ? 12.332 0.173 4.729 1.00 93.56 79 LYS A O 1
ATOM 624 N N . PRO A 1 80 ? 10.943 1.245 6.159 1.00 95.19 80 PRO A N 1
ATOM 625 C CA . PRO A 1 80 ? 10.056 1.743 5.121 1.00 95.19 80 PRO A CA 1
ATOM 626 C C . PRO A 1 80 ? 10.820 2.567 4.082 1.00 95.19 80 PRO A C 1
ATOM 628 O O . PRO A 1 80 ? 11.662 3.391 4.438 1.00 95.19 80 PRO A O 1
ATOM 631 N N . THR A 1 81 ? 10.517 2.361 2.807 1.00 96.56 81 THR A N 1
ATOM 632 C CA . THR A 1 81 ? 11.057 3.167 1.714 1.00 96.56 81 THR A CA 1
ATOM 633 C C . THR A 1 81 ? 10.079 3.208 0.553 1.00 96.56 81 THR A C 1
ATOM 635 O O . THR A 1 81 ? 9.312 2.275 0.343 1.00 96.56 81 THR A O 1
ATOM 638 N N . THR A 1 82 ? 10.126 4.292 -0.206 1.00 97.31 82 THR A N 1
ATOM 639 C CA . THR A 1 82 ? 9.362 4.490 -1.441 1.00 97.31 82 THR A CA 1
ATOM 640 C C . THR A 1 82 ? 10.287 4.618 -2.650 1.00 97.31 82 THR A C 1
ATOM 642 O O . THR A 1 82 ? 9.851 5.043 -3.715 1.00 97.31 82 THR A O 1
ATOM 645 N N . SER A 1 83 ? 11.568 4.263 -2.501 1.00 97.25 83 SER A N 1
ATOM 646 C CA . SER A 1 83 ? 12.572 4.355 -3.562 1.00 97.25 83 SER A CA 1
ATOM 647 C C . SER A 1 83 ? 13.265 3.014 -3.778 1.00 97.25 83 SER A C 1
ATOM 649 O O . SER A 1 83 ? 13.981 2.493 -2.911 1.00 97.25 83 SER A O 1
ATOM 651 N N . PHE A 1 84 ? 13.067 2.473 -4.971 1.00 95.88 84 PHE A N 1
ATOM 652 C CA . PHE A 1 84 ? 13.516 1.153 -5.391 1.00 95.88 84 PHE A CA 1
ATOM 653 C C . PHE A 1 84 ? 14.429 1.279 -6.607 1.00 95.88 84 PHE A C 1
ATOM 655 O O . PHE A 1 84 ? 14.330 2.242 -7.358 1.00 95.88 84 PHE A O 1
ATOM 662 N N . ARG A 1 85 ? 15.351 0.330 -6.770 1.00 95.38 85 ARG A N 1
ATOM 663 C CA . ARG A 1 85 ? 16.183 0.223 -7.976 1.00 95.38 85 ARG A CA 1
ATOM 664 C C . ARG A 1 85 ? 15.579 -0.760 -8.971 1.00 95.38 85 ARG A C 1
ATOM 666 O O . ARG A 1 85 ? 14.893 -1.689 -8.535 1.00 95.38 85 ARG A O 1
ATOM 673 N N . SER A 1 86 ? 15.919 -0.619 -10.245 1.00 93.00 86 SER A N 1
ATOM 674 C CA . SER A 1 86 ? 15.531 -1.506 -11.348 1.00 93.00 86 SER A CA 1
ATOM 675 C C . SER A 1 86 ? 15.845 -2.980 -11.057 1.00 93.00 86 SER A C 1
ATOM 677 O O . SER A 1 86 ? 15.089 -3.886 -11.402 1.00 93.00 86 SER A O 1
ATOM 679 N N . ASN A 1 87 ? 16.927 -3.219 -10.311 1.00 93.75 87 ASN A N 1
ATOM 680 C CA . ASN A 1 87 ? 17.397 -4.545 -9.932 1.00 93.75 87 ASN A CA 1
ATOM 681 C C . ASN A 1 87 ? 16.883 -5.057 -8.574 1.00 93.75 87 ASN A C 1
ATOM 683 O O . ASN A 1 87 ? 17.290 -6.147 -8.164 1.00 93.75 87 ASN A O 1
ATOM 687 N N . THR A 1 88 ? 16.018 -4.307 -7.876 1.00 94.56 88 THR A N 1
ATOM 688 C CA . THR A 1 88 ? 15.463 -4.720 -6.573 1.00 94.56 88 THR A CA 1
ATOM 689 C C . THR A 1 88 ? 14.810 -6.100 -6.714 1.00 94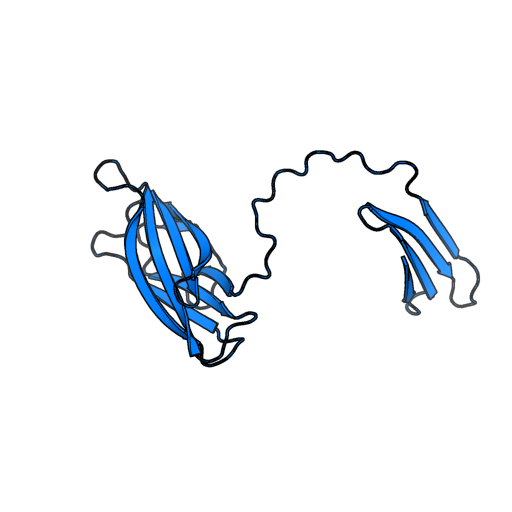.56 88 THR A C 1
ATOM 691 O O . THR A 1 88 ? 13.934 -6.241 -7.557 1.00 94.56 88 THR A O 1
ATOM 694 N N . PRO A 1 89 ? 15.182 -7.121 -5.924 1.00 94.25 89 PRO A N 1
ATOM 695 C CA . PRO A 1 89 ? 14.633 -8.467 -6.112 1.00 94.25 89 PRO A CA 1
ATOM 696 C C . PRO A 1 89 ? 13.130 -8.561 -5.834 1.00 94.25 89 PRO A C 1
ATOM 698 O O . PRO A 1 89 ? 12.405 -9.241 -6.551 1.00 94.25 89 PRO A O 1
ATOM 701 N N . GLU A 1 90 ? 12.665 -7.876 -4.790 1.00 93.12 90 GLU A N 1
ATOM 702 C CA . GLU A 1 90 ? 11.288 -7.955 -4.315 1.00 93.12 90 GLU A CA 1
ATOM 703 C C . GLU A 1 90 ? 10.859 -6.630 -3.680 1.00 93.12 90 GLU A C 1
ATOM 705 O O . GLU A 1 90 ? 11.651 -5.948 -3.019 1.00 93.12 90 GLU A O 1
ATOM 710 N N . ILE A 1 91 ? 9.582 -6.285 -3.840 1.00 92.94 91 ILE A N 1
ATOM 711 C CA . ILE A 1 91 ? 8.947 -5.147 -3.174 1.00 92.94 91 ILE A CA 1
ATOM 712 C C . ILE A 1 91 ? 7.887 -5.675 -2.209 1.00 92.94 91 ILE A C 1
ATOM 714 O O . ILE A 1 91 ? 6.947 -6.367 -2.600 1.00 92.94 91 ILE A O 1
ATOM 718 N N . TYR A 1 92 ? 8.025 -5.313 -0.936 1.00 94.69 92 TYR A N 1
ATOM 719 C CA . TYR A 1 92 ? 7.130 -5.736 0.136 1.00 94.69 92 TYR A CA 1
ATOM 720 C C . TYR A 1 92 ? 6.088 -4.657 0.428 1.00 94.69 92 TYR A C 1
ATOM 722 O O . TYR A 1 92 ? 6.427 -3.592 0.944 1.00 94.69 92 TYR A O 1
ATOM 730 N N . ALA A 1 93 ? 4.816 -4.955 0.172 1.00 94.12 93 ALA A N 1
ATOM 731 C CA . ALA A 1 93 ? 3.663 -4.141 0.544 1.00 94.12 93 ALA A CA 1
ATOM 732 C C . ALA A 1 93 ? 3.122 -4.577 1.912 1.00 94.12 93 ALA A C 1
ATOM 734 O O . ALA A 1 93 ? 2.366 -5.544 2.036 1.00 94.12 93 ALA A O 1
ATOM 735 N N . ARG A 1 94 ? 3.544 -3.875 2.965 1.00 95.94 94 ARG A N 1
ATOM 736 C CA . ARG A 1 94 ? 3.258 -4.224 4.362 1.00 95.94 94 ARG A CA 1
ATOM 737 C C . ARG A 1 94 ? 2.035 -3.482 4.864 1.00 95.94 94 ARG A C 1
ATOM 739 O O . ARG A 1 94 ? 1.891 -2.284 4.624 1.00 95.94 94 ARG A O 1
ATOM 746 N N . TRP A 1 95 ? 1.202 -4.182 5.622 1.00 95.06 95 TRP A N 1
ATOM 747 C CA . TRP A 1 95 ? -0.024 -3.641 6.191 1.00 95.06 95 TRP A CA 1
ATOM 748 C C . TRP A 1 95 ? -0.228 -4.116 7.631 1.00 95.06 95 TRP A C 1
ATOM 750 O O . TRP A 1 95 ? 0.121 -5.239 8.005 1.00 95.06 95 TRP A O 1
ATOM 760 N N . GLN A 1 96 ? -0.825 -3.248 8.439 1.00 93.75 96 GLN A N 1
ATOM 761 C CA . GLN A 1 96 ? -1.263 -3.539 9.797 1.00 93.75 96 GLN A CA 1
ATOM 762 C C . GLN A 1 96 ? -2.671 -2.984 10.003 1.00 93.75 96 GLN A C 1
ATOM 764 O O . GLN A 1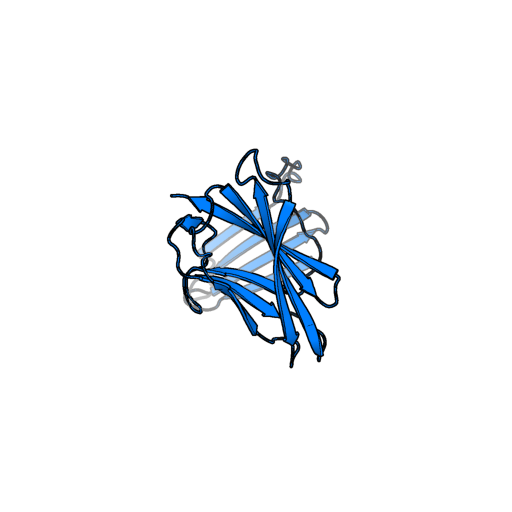 96 ? -2.907 -1.790 9.829 1.00 93.75 96 GLN A O 1
ATOM 769 N N . GLY A 1 97 ? -3.592 -3.852 10.408 1.00 90.50 97 GLY A N 1
ATOM 770 C CA . GLY A 1 97 ? -4.935 -3.478 10.821 1.00 90.50 97 GLY A CA 1
ATOM 771 C C . GLY A 1 97 ? -4.917 -2.603 12.068 1.00 90.50 97 GLY A C 1
ATOM 772 O O . GLY A 1 97 ? -4.173 -2.868 13.014 1.00 90.50 97 GLY A O 1
ATOM 773 N N . GLN A 1 98 ? -5.739 -1.557 12.063 1.00 86.69 98 GLN A N 1
ATOM 774 C CA . GLN A 1 98 ? -5.995 -0.735 13.248 1.00 86.69 98 GLN A CA 1
ATOM 775 C C . GLN A 1 98 ? -7.384 -0.999 13.834 1.00 86.69 98 GLN A C 1
ATOM 777 O O . GLN A 1 98 ? -7.566 -0.892 15.045 1.00 86.69 98 GLN A O 1
ATOM 782 N N . ARG A 1 99 ? -8.369 -1.315 12.979 1.00 83.81 99 ARG A N 1
ATOM 783 C CA . ARG A 1 99 ? -9.779 -1.564 13.340 1.00 83.81 99 ARG A CA 1
ATOM 784 C C . ARG A 1 99 ? -10.481 -2.458 12.313 1.00 83.81 99 ARG A C 1
ATOM 786 O O . ARG A 1 99 ? -11.605 -2.174 11.909 1.00 83.81 99 ARG A O 1
ATOM 793 N N . LEU A 1 100 ? -9.807 -3.503 11.834 1.00 87.62 100 LEU A N 1
ATOM 794 C CA . LEU A 1 100 ? -10.412 -4.396 10.844 1.00 87.62 100 LEU A CA 1
ATOM 795 C C . LEU A 1 100 ? -11.553 -5.203 11.473 1.00 87.62 100 LEU A C 1
ATOM 797 O O . LEU A 1 100 ? -11.498 -5.571 12.648 1.00 87.62 100 LEU A O 1
ATOM 801 N N . ARG A 1 101 ? -12.580 -5.524 10.687 1.00 88.88 101 ARG A N 1
ATOM 802 C CA . ARG A 1 101 ? -13.525 -6.570 11.092 1.00 88.88 101 ARG A CA 1
ATOM 803 C C . ARG A 1 101 ? -12.828 -7.931 11.057 1.00 88.88 101 ARG A C 1
ATOM 805 O O . ARG A 1 101 ? -11.906 -8.149 10.270 1.00 88.88 101 ARG A O 1
ATOM 812 N N . GLN A 1 102 ? -13.277 -8.863 11.889 1.00 88.38 102 GLN A N 1
ATOM 813 C CA . GLN A 1 102 ? -12.828 -10.248 11.779 1.00 88.38 102 GLN A CA 1
ATOM 814 C C . GLN A 1 102 ? -13.223 -10.800 10.403 1.00 88.38 102 GLN A C 1
ATOM 816 O O . GLN A 1 102 ? -14.366 -10.642 9.976 1.00 88.38 102 GLN A O 1
ATOM 821 N N . GLY A 1 103 ? -12.268 -11.400 9.693 1.00 86.12 103 GLY A N 1
ATOM 822 C CA . GLY A 1 103 ? -12.475 -11.885 8.331 1.00 86.12 103 GLY A CA 1
ATOM 823 C C . GLY A 1 103 ? -12.439 -10.797 7.250 1.00 86.12 103 GLY A C 1
ATOM 824 O O . GLY A 1 103 ? -12.818 -11.081 6.117 1.00 86.12 103 GLY A O 1
ATOM 825 N N . ALA A 1 104 ? -12.001 -9.567 7.560 1.00 91.38 104 ALA A N 1
ATOM 826 C CA . ALA A 1 104 ? -11.856 -8.511 6.554 1.00 91.38 104 ALA A CA 1
ATOM 827 C C . ALA A 1 104 ? -10.895 -8.941 5.437 1.00 91.38 104 ALA A C 1
ATOM 829 O O . ALA A 1 104 ? -9.808 -9.456 5.719 1.00 91.38 104 ALA A O 1
ATOM 830 N N . LYS A 1 105 ? -11.250 -8.690 4.173 1.00 94.69 105 LYS A N 1
ATOM 831 C CA . LYS A 1 105 ? -10.352 -8.952 3.042 1.00 94.69 105 LYS A CA 1
ATOM 832 C C . LYS A 1 105 ? -9.461 -7.741 2.803 1.00 94.69 105 LYS A C 1
ATOM 834 O O . LYS A 1 105 ? -9.951 -6.695 2.391 1.00 94.69 105 LYS A O 1
ATOM 839 N N . VAL A 1 106 ? -8.159 -7.898 3.010 1.00 93.38 106 VAL A N 1
ATOM 840 C CA . VAL A 1 106 ? -7.150 -6.895 2.656 1.00 93.38 106 VAL A CA 1
ATOM 841 C C . VAL A 1 106 ? -6.607 -7.223 1.269 1.00 93.38 106 VAL A C 1
ATOM 843 O O . VAL A 1 106 ? -6.253 -8.372 1.004 1.00 93.38 106 VAL A O 1
ATOM 846 N N . LYS A 1 107 ? -6.541 -6.236 0.376 1.00 96.00 107 LYS A N 1
ATOM 847 C CA . LYS A 1 107 ? -6.000 -6.382 -0.983 1.00 96.00 107 LYS A CA 1
ATOM 848 C C . LYS A 1 107 ? -5.005 -5.265 -1.275 1.00 96.00 107 LYS A C 1
ATOM 850 O O . LYS A 1 107 ? -5.262 -4.127 -0.897 1.00 96.00 107 LYS A O 1
ATOM 855 N N . ALA A 1 108 ? -3.909 -5.588 -1.946 1.00 91.12 108 ALA A N 1
ATOM 856 C CA . ALA A 1 108 ? -2.976 -4.627 -2.521 1.00 91.12 108 ALA A CA 1
ATOM 857 C C . ALA A 1 108 ? -3.003 -4.754 -4.049 1.00 91.12 108 ALA A C 1
ATOM 859 O O . ALA A 1 108 ? -3.066 -5.869 -4.565 1.00 91.12 108 ALA A O 1
ATOM 860 N N . VAL A 1 109 ? -2.975 -3.626 -4.753 1.00 94.06 109 VAL A N 1
ATOM 861 C CA . VAL A 1 109 ? -2.896 -3.556 -6.217 1.00 94.06 109 VAL A CA 1
ATOM 862 C C . VAL A 1 109 ? -1.710 -2.674 -6.581 1.00 94.06 109 VAL A C 1
ATOM 864 O O . VAL A 1 109 ? -1.659 -1.522 -6.157 1.00 94.06 109 VAL A O 1
ATOM 867 N N . TRP A 1 110 ? -0.759 -3.207 -7.342 1.00 91.38 110 TRP A N 1
ATOM 868 C CA . TRP A 1 110 ? 0.387 -2.454 -7.845 1.00 91.38 110 TRP A CA 1
ATOM 869 C C . TRP A 1 110 ? 0.050 -1.884 -9.210 1.00 91.38 110 TRP A C 1
ATOM 871 O O . TRP A 1 110 ? -0.448 -2.588 -10.089 1.00 91.38 110 TRP A O 1
ATOM 881 N N . ILE A 1 111 ? 0.327 -0.600 -9.374 1.00 89.88 111 ILE A N 1
ATOM 882 C CA . ILE A 1 111 ? -0.031 0.182 -10.547 1.00 89.88 111 ILE A CA 1
ATOM 883 C C . ILE A 1 111 ? 1.220 0.931 -10.996 1.00 89.88 111 ILE A C 1
ATOM 885 O O . ILE A 1 111 ? 1.874 1.594 -10.188 1.00 89.88 111 ILE A O 1
ATOM 889 N N . ALA A 1 112 ? 1.555 0.819 -12.274 1.00 86.06 112 ALA A N 1
ATOM 890 C CA . ALA A 1 112 ? 2.505 1.696 -12.935 1.00 86.06 112 ALA A CA 1
ATOM 891 C C . ALA A 1 112 ? 1.758 2.979 -13.320 1.00 86.06 112 ALA A C 1
ATOM 893 O O . ALA A 1 112 ? 0.889 2.953 -14.188 1.00 86.06 112 ALA A O 1
ATOM 894 N N . GLU A 1 113 ? 2.045 4.090 -12.635 1.00 84.38 113 GLU A N 1
ATOM 895 C CA . GLU A 1 113 ? 1.394 5.374 -12.929 1.00 84.38 113 GLU A CA 1
ATOM 896 C C . GLU A 1 113 ? 1.981 5.968 -14.216 1.00 84.38 113 GLU A C 1
ATOM 898 O O . GLU A 1 113 ? 1.242 6.423 -15.088 1.00 84.38 113 GLU A O 1
ATOM 903 N N . ASN A 1 114 ? 3.314 5.942 -14.337 1.00 86.44 114 ASN A N 1
ATOM 904 C CA . ASN A 1 114 ? 4.045 6.453 -15.492 1.00 86.44 114 ASN A CA 1
ATOM 905 C C . ASN A 1 114 ? 5.428 5.787 -15.601 1.00 86.44 114 ASN A C 1
ATOM 907 O O . ASN A 1 114 ? 6.304 6.049 -14.775 1.00 86.44 114 ASN A O 1
ATOM 911 N N . ILE A 1 115 ? 5.623 4.938 -16.614 1.00 83.19 115 ILE A N 1
ATOM 912 C CA . ILE A 1 115 ? 6.854 4.147 -16.817 1.00 83.19 115 ILE A CA 1
ATOM 913 C C . ILE A 1 115 ? 7.393 4.225 -18.258 1.00 83.19 115 ILE A C 1
ATOM 915 O O . ILE A 1 115 ? 8.156 3.361 -18.683 1.00 83.19 115 ILE A O 1
ATOM 919 N N . GLY A 1 116 ? 6.989 5.254 -19.009 1.00 77.62 116 GLY A N 1
ATOM 920 C CA . GLY A 1 116 ? 7.356 5.457 -20.415 1.00 77.62 116 GLY A CA 1
ATOM 921 C C . GLY A 1 116 ? 6.143 5.586 -21.339 1.00 77.62 116 GLY A C 1
ATOM 922 O O . GLY A 1 116 ? 5.026 5.243 -20.960 1.00 77.62 116 GLY A O 1
ATOM 923 N N . GLU A 1 117 ? 6.369 6.098 -22.551 1.00 75.19 117 GLU A N 1
ATOM 924 C CA . GLU A 1 117 ? 5.306 6.401 -23.528 1.00 75.19 117 GLU A CA 1
ATOM 925 C C . GLU A 1 117 ? 4.656 5.146 -24.135 1.00 75.19 117 GLU A C 1
ATOM 927 O O . GLU A 1 117 ? 3.509 5.201 -24.573 1.00 75.19 117 GLU A O 1
ATOM 932 N N . ASP A 1 118 ? 5.354 4.008 -24.106 1.00 78.31 118 ASP A N 1
ATOM 933 C CA . ASP A 1 118 ? 4.875 2.739 -24.671 1.00 78.31 118 ASP A CA 1
ATOM 934 C C . ASP A 1 118 ? 3.837 2.025 -23.785 1.00 78.31 118 ASP A C 1
ATOM 936 O O . ASP A 1 118 ? 3.213 1.050 -24.212 1.00 78.31 118 ASP A O 1
ATOM 940 N N . PHE A 1 119 ? 3.637 2.491 -22.547 1.00 73.44 119 PHE A N 1
ATOM 941 C CA . PHE A 1 119 ? 2.749 1.858 -21.575 1.00 73.44 119 PHE A CA 1
ATOM 942 C C . PHE A 1 119 ? 1.524 2.730 -21.276 1.00 73.44 119 PHE A C 1
ATOM 944 O O . PHE A 1 119 ? 1.647 3.949 -21.132 1.00 73.44 119 PHE A O 1
ATOM 951 N N . PRO A 1 120 ? 0.330 2.128 -21.113 1.00 77.75 120 PRO A N 1
ATOM 952 C CA . PRO A 1 120 ? -0.834 2.856 -20.628 1.00 77.75 120 PRO A CA 1
ATOM 953 C C . PRO A 1 120 ? -0.564 3.495 -19.261 1.00 77.75 120 PRO A C 1
ATOM 955 O O . PRO A 1 120 ? 0.053 2.878 -18.391 1.00 77.75 120 PRO A O 1
ATOM 958 N N . GLN A 1 121 ? -1.085 4.705 -19.048 1.00 78.69 121 GLN A N 1
ATOM 959 C CA . GLN A 1 121 ? -1.123 5.302 -17.712 1.00 78.69 121 GLN A CA 1
ATOM 960 C C . GLN A 1 121 ? -1.996 4.465 -16.771 1.00 78.69 121 GLN A C 1
ATOM 962 O O . GLN A 1 121 ? -2.978 3.857 -17.201 1.00 78.69 121 GLN A O 1
ATOM 967 N N . ASP A 1 122 ? -1.630 4.450 -15.487 1.00 80.19 122 ASP A N 1
ATOM 968 C CA . ASP A 1 122 ? -2.301 3.665 -14.442 1.00 80.19 122 ASP A CA 1
ATOM 969 C C . ASP A 1 122 ? -2.455 2.168 -14.803 1.00 80.19 122 ASP A C 1
ATOM 971 O O . ASP A 1 122 ? -3.446 1.510 -14.465 1.00 80.19 122 ASP A O 1
ATOM 975 N N . TYR A 1 123 ? -1.454 1.597 -15.482 1.00 80.56 123 TYR A N 1
ATOM 976 C CA . TYR A 1 123 ? -1.431 0.180 -15.834 1.00 80.56 123 TYR A CA 1
ATOM 977 C C . TYR A 1 123 ? -1.327 -0.697 -14.579 1.00 80.56 123 TYR A C 1
ATOM 979 O O . TYR A 1 123 ? -0.396 -0.567 -13.779 1.00 80.56 123 TYR A O 1
ATOM 987 N N . LYS A 1 124 ? -2.267 -1.634 -14.408 1.00 85.94 124 LYS A N 1
ATOM 988 C CA . LYS A 1 124 ? -2.221 -2.603 -13.307 1.00 85.94 124 LYS A CA 1
ATOM 989 C C . LYS A 1 124 ? -1.110 -3.622 -13.553 1.00 85.94 124 LYS A C 1
ATOM 991 O O . LYS A 1 124 ? -1.217 -4.437 -14.463 1.00 85.94 124 LYS A O 1
ATOM 996 N N . VAL A 1 125 ? -0.102 -3.615 -12.684 1.00 87.50 125 VAL A N 1
ATOM 997 C CA . VAL A 1 125 ? 1.013 -4.567 -12.706 1.00 87.50 125 VAL A CA 1
ATOM 998 C C . VAL A 1 125 ? 0.567 -5.914 -12.146 1.00 87.50 125 VAL A C 1
ATOM 1000 O O . VAL A 1 125 ? 0.696 -6.928 -12.821 1.00 87.50 125 VAL A O 1
ATOM 1003 N N . ASP A 1 126 ? 0.025 -5.922 -10.924 1.00 85.94 126 ASP A N 1
ATOM 1004 C CA . ASP A 1 126 ? -0.434 -7.141 -10.247 1.00 85.94 126 ASP A CA 1
ATOM 1005 C C . ASP A 1 126 ? -1.358 -6.813 -9.057 1.00 85.94 126 ASP A C 1
ATOM 1007 O O . ASP A 1 126 ? -1.493 -5.653 -8.650 1.00 85.94 126 ASP A O 1
ATOM 1011 N N . GLU A 1 127 ? -1.992 -7.826 -8.467 1.00 90.69 127 GLU A N 1
ATOM 1012 C CA . GLU A 1 127 ? -2.754 -7.718 -7.225 1.00 90.69 127 GLU A CA 1
ATOM 1013 C C . GLU A 1 127 ? -2.613 -8.949 -6.319 1.00 90.69 127 GLU A C 1
ATOM 1015 O O . GLU A 1 127 ? -2.533 -10.088 -6.765 1.00 90.69 127 GLU A O 1
ATOM 1020 N N . ALA A 1 128 ? -2.673 -8.729 -5.006 1.00 84.00 128 ALA A N 1
ATOM 1021 C CA . ALA A 1 128 ? -2.635 -9.793 -4.008 1.00 84.00 128 ALA A CA 1
ATOM 1022 C C . ALA A 1 128 ? -3.647 -9.529 -2.892 1.00 84.00 128 ALA A C 1
ATOM 1024 O O . ALA A 1 128 ? -3.949 -8.378 -2.570 1.00 84.00 128 ALA A O 1
ATOM 1025 N N . SER A 1 129 ? -4.183 -10.586 -2.274 1.00 90.75 129 SER A N 1
ATOM 1026 C CA . SER A 1 129 ? -5.142 -10.435 -1.175 1.00 90.75 129 SER A CA 1
ATOM 1027 C C . SER A 1 129 ? -4.984 -11.473 -0.069 1.00 90.75 129 SER A C 1
ATOM 1029 O O . SER A 1 129 ? -4.494 -12.576 -0.292 1.00 90.75 129 SER A O 1
ATOM 1031 N N . ALA A 1 130 ? -5.392 -11.094 1.140 1.00 87.75 130 ALA A N 1
ATOM 1032 C CA . ALA A 1 130 ? -5.381 -11.924 2.337 1.00 87.75 130 ALA A CA 1
ATOM 1033 C C . ALA A 1 130 ? -6.610 -11.626 3.201 1.00 87.75 130 ALA A C 1
ATOM 1035 O O . ALA A 1 130 ? -7.206 -10.551 3.122 1.00 87.75 130 ALA A O 1
ATOM 1036 N N . VAL A 1 131 ? -6.972 -12.578 4.056 1.00 91.75 131 VAL A N 1
ATOM 1037 C CA . VAL A 1 131 ? -8.053 -12.419 5.031 1.00 91.75 131 VAL A CA 1
ATOM 1038 C C . VAL A 1 131 ? -7.448 -12.120 6.400 1.00 91.75 131 VAL A C 1
ATOM 1040 O O . VAL A 1 131 ? -6.585 -12.853 6.883 1.00 91.75 131 VAL A O 1
ATOM 1043 N N . ALA A 1 132 ? -7.893 -11.039 7.035 1.00 87.88 132 ALA A N 1
ATOM 1044 C CA . ALA A 1 132 ? -7.490 -10.669 8.383 1.00 87.88 132 ALA A CA 1
ATOM 1045 C C . ALA A 1 132 ? -8.196 -11.561 9.413 1.00 87.88 132 ALA A C 1
ATOM 1047 O O . ALA A 1 132 ? -9.418 -11.518 9.562 1.00 87.88 132 ALA A O 1
ATOM 1048 N N . ALA A 1 133 ? -7.425 -12.352 10.159 1.00 82.38 133 ALA A N 1
ATOM 1049 C CA . ALA A 1 133 ? -7.961 -13.214 11.213 1.00 82.38 133 ALA A CA 1
ATOM 1050 C C . ALA A 1 133 ? -8.505 -12.417 12.414 1.00 82.38 133 ALA A C 1
ATOM 1052 O O . ALA A 1 133 ? -9.389 -12.884 13.125 1.00 82.38 133 ALA A O 1
ATOM 1053 N N . THR A 1 134 ? -7.977 -11.213 12.645 1.00 84.19 134 THR A N 1
ATOM 1054 C CA . THR A 1 134 ? -8.301 -10.333 13.778 1.00 84.19 134 THR A CA 1
ATOM 1055 C C . THR A 1 134 ? -8.268 -8.860 13.366 1.00 84.19 134 THR A C 1
ATOM 1057 O O . THR A 1 134 ? -7.683 -8.502 12.342 1.00 84.19 134 THR A O 1
ATOM 1060 N N . SER A 1 135 ? -8.814 -7.981 14.210 1.00 83.75 135 SER A N 1
ATOM 1061 C CA . SER A 1 135 ? -8.851 -6.530 13.969 1.00 83.75 135 SER A CA 1
ATOM 1062 C C . SER A 1 135 ? -7.482 -5.854 13.854 1.00 83.75 135 SER A C 1
ATOM 1064 O O . SER A 1 135 ? -7.361 -4.822 13.190 1.00 83.75 135 SER A O 1
ATOM 1066 N N . MET A 1 136 ? -6.459 -6.465 14.457 1.00 86.81 136 MET A N 1
ATOM 1067 C CA . MET A 1 136 ? -5.070 -5.995 14.500 1.00 86.81 136 MET A CA 1
ATOM 1068 C C . MET A 1 136 ? -4.127 -6.876 13.665 1.00 86.81 136 MET A C 1
ATOM 1070 O O . MET A 1 136 ? -2.914 -6.874 13.882 1.00 86.81 136 MET A O 1
ATOM 1074 N N . SER A 1 137 ? -4.672 -7.681 12.744 1.00 87.06 137 SER A N 1
ATOM 1075 C CA . SER A 1 137 ? -3.861 -8.533 11.869 1.00 87.06 137 SER A CA 1
ATOM 1076 C C . SER A 1 137 ? -2.835 -7.714 11.094 1.00 87.06 137 SER A C 1
ATOM 1078 O O . SER A 1 137 ? -3.077 -6.567 10.725 1.00 87.06 137 SER A O 1
ATOM 1080 N N . ARG A 1 138 ? -1.681 -8.320 10.839 1.00 92.69 138 ARG A N 1
ATOM 1081 C CA . ARG A 1 138 ? -0.588 -7.720 10.076 1.00 92.69 138 ARG A CA 1
ATOM 1082 C C . ARG A 1 138 ? -0.090 -8.705 9.039 1.00 92.69 138 ARG A C 1
ATOM 1084 O O . ARG A 1 138 ? -0.099 -9.912 9.281 1.00 92.69 138 ARG A O 1
ATOM 1091 N N . GLY A 1 139 ? 0.386 -8.184 7.923 1.00 89.50 139 GLY A N 1
ATOM 1092 C CA . GLY A 1 139 ? 0.881 -8.992 6.825 1.00 89.50 139 GLY A CA 1
ATOM 1093 C C . GLY A 1 139 ? 1.756 -8.194 5.876 1.00 89.50 139 GLY A C 1
ATOM 1094 O O . GLY A 1 139 ? 1.940 -6.984 6.017 1.00 89.50 139 GLY A O 1
ATOM 1095 N N . ALA A 1 140 ? 2.309 -8.906 4.907 1.00 91.94 140 ALA A N 1
ATOM 1096 C CA . ALA A 1 140 ? 2.996 -8.321 3.776 1.00 91.94 140 ALA A CA 1
ATOM 1097 C C . ALA A 1 140 ? 2.620 -9.117 2.533 1.00 91.94 140 ALA A C 1
ATOM 1099 O O . ALA A 1 140 ? 2.564 -10.346 2.590 1.00 91.94 140 ALA A O 1
ATOM 1100 N N . PHE A 1 141 ? 2.366 -8.411 1.443 1.00 93.12 141 PHE A N 1
ATOM 1101 C CA . PHE A 1 141 ? 2.347 -8.999 0.116 1.00 93.12 141 PHE A CA 1
ATOM 1102 C C . PHE A 1 141 ? 3.679 -8.705 -0.566 1.00 93.12 141 PHE A C 1
ATOM 1104 O O . PHE A 1 141 ? 4.263 -7.644 -0.334 1.00 93.12 141 PHE A O 1
ATOM 1111 N N . THR A 1 142 ? 4.148 -9.629 -1.391 1.00 89.50 142 THR A N 1
ATOM 1112 C CA . THR A 1 142 ? 5.438 -9.512 -2.068 1.00 89.50 142 THR A CA 1
ATOM 1113 C C . THR A 1 142 ? 5.203 -9.495 -3.565 1.00 89.50 142 THR A C 1
ATOM 1115 O O . THR A 1 142 ? 4.517 -10.376 -4.075 1.00 89.50 142 THR A O 1
ATOM 1118 N N . LEU A 1 143 ? 5.785 -8.511 -4.248 1.00 90.62 143 LEU A N 1
ATOM 1119 C CA . LEU A 1 143 ? 5.867 -8.484 -5.701 1.00 90.62 143 LEU A CA 1
ATOM 1120 C C . LEU A 1 143 ? 7.317 -8.752 -6.110 1.00 90.62 143 LEU A C 1
ATOM 1122 O O . LEU A 1 143 ? 8.218 -7.999 -5.730 1.00 90.62 143 LEU A O 1
ATOM 1126 N N . ALA A 1 144 ? 7.536 -9.848 -6.831 1.00 91.25 144 ALA A N 1
ATOM 1127 C CA . ALA A 1 144 ? 8.855 -10.238 -7.312 1.00 91.25 144 ALA A CA 1
ATOM 1128 C C . ALA A 1 144 ? 9.255 -9.426 -8.549 1.00 91.25 144 ALA A C 1
ATOM 1130 O O . ALA A 1 144 ? 8.400 -8.977 -9.313 1.00 91.25 144 ALA A O 1
ATOM 1131 N N . ARG A 1 145 ? 10.564 -9.250 -8.744 1.00 90.12 145 ARG A N 1
ATOM 1132 C CA . ARG A 1 145 ? 11.123 -8.579 -9.919 1.00 90.12 145 ARG A CA 1
ATOM 1133 C C . ARG A 1 145 ? 10.702 -9.301 -11.211 1.00 90.12 145 ARG A C 1
ATOM 1135 O O . ARG A 1 145 ? 10.906 -10.514 -11.288 1.00 90.12 145 ARG A O 1
ATOM 1142 N N . PRO A 1 146 ? 10.205 -8.578 -12.232 1.00 85.75 146 PRO A N 1
ATOM 1143 C CA . PRO A 1 146 ? 10.029 -9.122 -13.578 1.00 85.75 146 PRO A CA 1
ATOM 1144 C C . PRO A 1 146 ? 11.354 -9.613 -14.185 1.00 85.75 146 PRO A C 1
ATOM 1146 O O . PRO A 1 146 ? 12.434 -9.233 -13.721 1.00 85.75 146 PRO A O 1
ATOM 1149 N N . GLU A 1 147 ? 11.289 -10.432 -15.238 1.00 81.75 147 GLU A N 1
ATOM 1150 C CA . GLU A 1 147 ? 12.488 -10.962 -15.912 1.00 81.75 147 GLU A CA 1
ATOM 1151 C C . GLU A 1 147 ? 13.403 -9.839 -16.426 1.00 81.75 147 GLU A C 1
ATOM 1153 O O . GLU A 1 147 ? 14.595 -9.834 -16.111 1.00 81.75 147 GLU A O 1
ATOM 1158 N N . ASP A 1 148 ? 12.823 -8.830 -17.080 1.00 81.75 148 ASP A N 1
ATOM 1159 C CA . ASP A 1 148 ? 13.532 -7.656 -17.613 1.00 81.75 148 ASP A CA 1
ATOM 1160 C C . ASP A 1 148 ? 13.888 -6.603 -16.544 1.00 81.75 148 ASP A C 1
ATOM 1162 O O . ASP A 1 148 ? 14.457 -5.553 -16.843 1.00 81.75 148 ASP A O 1
ATOM 1166 N N . GLY A 1 149 ? 13.581 -6.872 -15.272 1.00 84.88 149 GLY A N 1
ATOM 1167 C CA . GLY A 1 149 ? 13.732 -5.909 -14.187 1.00 84.88 149 GLY A CA 1
ATOM 1168 C C . GLY A 1 149 ? 12.532 -4.975 -14.032 1.00 84.88 149 GLY A C 1
ATOM 1169 O O . GLY A 1 149 ? 11.518 -5.081 -14.719 1.00 84.88 149 GLY A O 1
ATOM 1170 N N . TRP A 1 150 ? 12.623 -4.061 -13.065 1.00 88.94 150 TRP A N 1
ATOM 1171 C CA . TRP A 1 150 ? 11.614 -3.016 -12.908 1.00 88.94 150 TRP A CA 1
ATOM 1172 C C . TRP A 1 150 ? 11.881 -1.882 -13.891 1.00 88.94 150 TRP A C 1
ATOM 1174 O O . TRP A 1 150 ? 12.970 -1.305 -13.878 1.00 88.94 150 TRP A O 1
ATOM 1184 N N . MET A 1 151 ? 10.862 -1.500 -14.660 1.00 91.00 151 MET A N 1
ATOM 1185 C CA . MET A 1 151 ? 10.925 -0.297 -15.487 1.00 91.00 151 MET A CA 1
ATOM 1186 C C . MET A 1 151 ? 11.100 0.940 -14.589 1.00 91.00 151 MET A C 1
ATOM 1188 O O . MET A 1 151 ? 10.329 1.108 -13.637 1.00 91.00 151 MET A O 1
ATOM 1192 N N . PRO A 1 152 ? 12.086 1.817 -14.832 1.00 93.00 152 PRO A N 1
ATOM 1193 C CA . PRO A 1 152 ? 12.193 3.077 -14.107 1.00 93.00 152 PRO A CA 1
ATOM 1194 C C . PRO A 1 152 ? 10.940 3.938 -14.302 1.00 93.00 152 PRO A C 1
ATOM 1196 O O . PRO A 1 152 ? 10.399 4.018 -15.401 1.00 93.00 152 PRO A O 1
ATOM 1199 N N . GLY A 1 153 ? 10.478 4.596 -13.240 1.00 92.69 153 GLY A N 1
ATOM 1200 C CA . GLY A 1 153 ? 9.272 5.418 -13.308 1.00 92.69 153 GLY A CA 1
ATOM 1201 C C . GLY A 1 153 ? 8.519 5.539 -11.992 1.00 92.69 153 GLY A C 1
ATOM 1202 O O . GLY A 1 153 ? 9.017 5.177 -10.918 1.00 92.69 153 GLY A O 1
ATOM 1203 N N . ASP A 1 154 ? 7.309 6.076 -12.100 1.00 95.00 154 ASP A N 1
ATOM 1204 C CA . ASP A 1 154 ? 6.401 6.322 -10.990 1.00 95.00 154 ASP A CA 1
ATOM 1205 C C . ASP A 1 154 ? 5.355 5.208 -10.897 1.00 95.00 154 ASP A C 1
ATOM 1207 O O . ASP A 1 154 ? 4.732 4.799 -11.879 1.00 95.00 154 ASP A O 1
ATOM 1211 N N . TYR A 1 155 ? 5.159 4.722 -9.677 1.00 94.44 155 TYR A N 1
ATOM 1212 C CA . TYR A 1 155 ? 4.261 3.623 -9.356 1.00 94.44 155 TYR A CA 1
ATOM 1213 C C . TYR A 1 155 ? 3.446 3.952 -8.107 1.00 94.44 155 TYR A C 1
ATOM 1215 O O . TYR A 1 155 ? 3.812 4.798 -7.284 1.00 94.44 155 TYR A O 1
ATOM 1223 N N . ARG A 1 156 ? 2.371 3.198 -7.898 1.00 97.06 156 ARG A N 1
ATOM 1224 C CA . ARG A 1 156 ? 1.533 3.272 -6.705 1.00 97.06 156 ARG A CA 1
ATOM 1225 C C . ARG A 1 156 ? 1.091 1.883 -6.268 1.00 97.06 156 ARG A C 1
ATOM 1227 O O . ARG A 1 156 ? 0.908 0.991 -7.091 1.00 97.06 156 ARG A O 1
ATOM 1234 N N . VAL A 1 157 ? 0.915 1.710 -4.962 1.00 96.31 157 VAL A N 1
ATOM 1235 C CA . VAL A 1 157 ? 0.257 0.535 -4.384 1.00 96.31 157 VAL A CA 1
ATOM 1236 C C . VAL A 1 157 ? -1.021 0.976 -3.694 1.00 96.31 157 VAL A C 1
ATOM 1238 O O . VAL A 1 157 ? -0.968 1.698 -2.695 1.00 96.31 157 VAL A O 1
ATOM 1241 N N . ASP A 1 158 ? -2.151 0.521 -4.219 1.00 96.81 158 ASP A N 1
ATOM 1242 C CA . ASP A 1 158 ? -3.481 0.799 -3.689 1.00 96.81 158 ASP A CA 1
ATOM 1243 C C . ASP A 1 158 ? -3.894 -0.308 -2.718 1.00 96.81 158 ASP A C 1
ATOM 1245 O O . ASP A 1 158 ? -3.901 -1.492 -3.063 1.00 96.81 158 ASP A O 1
ATOM 1249 N N . PHE A 1 159 ? -4.242 0.073 -1.489 1.00 94.44 159 PHE A N 1
ATOM 1250 C CA . PHE A 1 159 ? -4.675 -0.840 -0.437 1.00 94.44 159 PHE A CA 1
ATOM 1251 C C . PHE A 1 159 ? -6.180 -0.746 -0.233 1.00 94.44 159 PHE A C 1
ATOM 1253 O O . PHE A 1 159 ? -6.730 0.322 0.041 1.00 94.44 159 PHE A O 1
ATOM 1260 N N . TYR A 1 160 ? -6.839 -1.897 -0.284 1.00 93.81 160 TYR A N 1
ATOM 1261 C CA . TYR A 1 160 ? -8.275 -2.031 -0.110 1.00 93.81 160 TYR A CA 1
ATOM 1262 C C . TYR A 1 160 ? -8.597 -2.884 1.112 1.00 93.81 160 TYR A C 1
ATOM 1264 O O . TYR A 1 160 ? -7.912 -3.872 1.390 1.00 93.81 160 TYR A O 1
ATOM 1272 N N . VAL A 1 161 ? -9.694 -2.548 1.784 1.00 93.62 161 VAL A N 1
ATOM 1273 C CA . VAL A 1 161 ? -10.364 -3.408 2.765 1.00 93.62 161 VAL A CA 1
ATOM 1274 C C . VAL A 1 161 ? -11.780 -3.655 2.269 1.00 93.62 161 VAL A C 1
ATOM 1276 O O . VAL A 1 161 ? -12.515 -2.708 2.013 1.00 93.62 161 VAL A O 1
ATOM 1279 N N . ASP A 1 162 ? -12.151 -4.922 2.086 1.00 90.69 162 ASP A N 1
ATOM 1280 C CA . ASP A 1 162 ? -13.475 -5.332 1.599 1.00 90.69 162 ASP A CA 1
ATOM 1281 C C . ASP A 1 162 ? -13.892 -4.602 0.309 1.00 90.69 162 ASP A C 1
ATOM 1283 O O . ASP A 1 162 ? -15.023 -4.152 0.153 1.00 90.69 162 ASP A O 1
ATOM 1287 N N . ASN A 1 163 ? -12.938 -4.492 -0.624 1.00 88.44 163 ASN A N 1
ATOM 1288 C CA . ASN A 1 163 ? -13.043 -3.782 -1.906 1.00 88.44 163 ASN A CA 1
ATOM 1289 C C . ASN A 1 163 ? -13.198 -2.252 -1.822 1.00 88.44 163 ASN A C 1
ATOM 1291 O O . ASN A 1 163 ? -13.315 -1.609 -2.862 1.00 88.44 163 ASN A O 1
ATOM 1295 N N . VAL A 1 164 ? -13.117 -1.649 -0.636 1.00 91.81 164 VAL A N 1
ATOM 1296 C CA . VAL A 1 164 ? -13.060 -0.191 -0.468 1.00 91.81 164 VAL A CA 1
ATOM 1297 C C . VAL A 1 164 ? -11.601 0.251 -0.418 1.00 91.81 164 VAL A C 1
ATOM 1299 O O . VAL A 1 164 ? -10.836 -0.285 0.380 1.00 91.81 164 VAL A O 1
ATOM 1302 N N . LEU A 1 165 ? -11.205 1.211 -1.260 1.00 88.62 165 LEU A N 1
ATOM 1303 C CA . LEU A 1 165 ? -9.865 1.809 -1.217 1.00 88.62 165 LEU A CA 1
ATOM 1304 C C . LEU A 1 165 ? -9.699 2.562 0.109 1.00 88.62 165 LEU A C 1
ATOM 1306 O O . LEU A 1 165 ? -10.495 3.450 0.414 1.00 88.62 165 LEU A O 1
ATOM 1310 N N . VAL A 1 166 ? -8.683 2.210 0.899 1.00 89.44 166 VAL A N 1
ATOM 1311 C CA . VAL A 1 166 ? -8.455 2.800 2.231 1.00 89.44 166 VAL A CA 1
ATOM 1312 C C . VAL A 1 166 ? -7.150 3.580 2.345 1.00 89.44 166 VAL A C 1
ATOM 1314 O O . VAL A 1 166 ? -7.072 4.487 3.172 1.00 89.44 166 VAL A O 1
ATOM 1317 N N . ASP A 1 167 ? -6.132 3.239 1.556 1.00 91.06 167 ASP A N 1
ATOM 1318 C CA . ASP A 1 167 ? -4.873 3.983 1.495 1.00 91.06 167 ASP A CA 1
ATOM 1319 C C . ASP A 1 167 ? -4.153 3.708 0.169 1.00 91.06 167 ASP A C 1
ATOM 1321 O O . ASP A 1 167 ? -4.418 2.702 -0.490 1.00 91.06 167 ASP A O 1
ATOM 1325 N N . ALA A 1 168 ? -3.226 4.585 -0.202 1.00 94.12 168 ALA A N 1
ATOM 1326 C CA . ALA A 1 168 ? -2.399 4.435 -1.390 1.00 94.12 168 ALA A CA 1
ATOM 1327 C C . ALA A 1 168 ? -0.979 4.937 -1.112 1.00 94.12 168 ALA A C 1
ATOM 1329 O O . ALA A 1 168 ? -0.787 6.025 -0.564 1.00 94.12 168 ALA A O 1
ATOM 1330 N N . VAL A 1 169 ? 0.030 4.158 -1.504 1.00 94.81 169 VAL A N 1
ATOM 1331 C CA . VAL A 1 169 ? 1.442 4.516 -1.308 1.00 94.81 169 VAL A CA 1
ATOM 1332 C C . VAL A 1 169 ? 2.117 4.682 -2.659 1.00 94.81 169 VAL A C 1
ATOM 1334 O O . VAL A 1 169 ? 2.259 3.716 -3.404 1.00 94.81 169 VAL A O 1
ATOM 1337 N N . LYS A 1 170 ? 2.556 5.906 -2.963 1.00 96.69 170 LYS A N 1
ATOM 1338 C CA . LYS A 1 170 ? 3.372 6.189 -4.149 1.00 96.69 170 LYS A CA 1
ATOM 1339 C C . LYS A 1 170 ? 4.808 5.721 -3.936 1.00 96.69 170 LYS A C 1
ATOM 1341 O O . LYS A 1 170 ? 5.359 5.869 -2.841 1.00 96.69 170 LYS A O 1
ATOM 1346 N N . MET A 1 171 ? 5.418 5.194 -4.987 1.00 96.12 171 MET A N 1
ATOM 1347 C CA . MET A 1 171 ? 6.818 4.797 -5.011 1.00 96.12 171 MET A CA 1
ATOM 1348 C C . MET A 1 171 ? 7.469 5.142 -6.344 1.00 96.12 171 MET A C 1
ATOM 1350 O O . MET A 1 171 ? 6.795 5.331 -7.352 1.00 96.12 171 MET A O 1
ATOM 1354 N N . LYS A 1 172 ? 8.796 5.191 -6.331 1.00 97.00 172 LYS A N 1
ATOM 1355 C CA . LYS A 1 172 ? 9.614 5.459 -7.504 1.00 97.00 172 LYS A CA 1
ATOM 1356 C C . LYS A 1 172 ? 10.624 4.344 -7.711 1.00 97.00 172 LYS A C 1
ATOM 1358 O O . LYS A 1 172 ? 11.301 3.937 -6.759 1.00 97.00 172 LYS A O 1
ATOM 1363 N N . VAL A 1 173 ? 10.741 3.894 -8.953 1.00 94.19 173 VAL A N 1
ATOM 1364 C CA . VAL A 1 173 ? 11.817 3.015 -9.407 1.00 94.19 173 VAL A CA 1
ATOM 1365 C C . VAL A 1 173 ? 12.834 3.865 -10.162 1.00 94.19 173 VAL A C 1
ATOM 1367 O O . VAL A 1 173 ? 12.477 4.629 -11.056 1.00 94.19 173 VAL A O 1
ATOM 1370 N N . VAL A 1 174 ? 14.098 3.747 -9.775 1.00 94.56 174 VAL A N 1
ATOM 1371 C CA . VAL A 1 174 ? 15.253 4.347 -10.454 1.00 94.56 174 VAL A CA 1
ATOM 1372 C C . VAL A 1 174 ? 16.157 3.244 -10.992 1.00 94.56 174 VAL A C 1
ATOM 1374 O O . VAL A 1 174 ? 15.991 2.088 -10.612 1.00 94.56 174 VAL A O 1
ATOM 1377 N N . GLU A 1 175 ? 17.112 3.588 -11.849 1.00 88.06 175 GLU A N 1
ATOM 1378 C CA . GLU A 1 175 ? 18.097 2.637 -12.381 1.00 88.06 175 GLU A CA 1
ATOM 1379 C C . GLU A 1 175 ? 18.936 1.957 -11.277 1.00 88.06 175 GLU A C 1
ATOM 1381 O O . GLU A 1 175 ? 19.394 2.627 -10.315 1.00 88.06 175 GLU A O 1
#

Sequence (175 aa):
FRIRGEQTTPNRMTIDRWFAPGVGIVKDVTTMQDAKGDLLQRISLELTEVPKPVERPEVKSNTAPKQLAVSLAKDRFGKPTTSFRSNTPEIYARWQGQRLRQGAKVKAVWIAENIGEDFPQDYKVDEASAVAATSMSRGAFTLARPEDGWMPGDYRVDFYVDNVLVDAVKMKVVE

Secondary structure (DSSP, 8-state):
-EEEEEE-SSSEEEEEEEEETTTEEEEEEEEEE-TTS-EEEEEEEE-SSPPP-----------S--SEEEEEESSTTS---SEEETT-SEEEEEEEESSPPTT-EEEEEEEEEES-TTS-TTEEEEEEEEE-SSTT-EEEEEEEPPTT-PPSEEEEEEEEETTEEEEEEEEEEE-

pLDDT: mean 82.67, std 14.47, range [34.06, 97.31]